Protein AF-A0A0D6DUA5-F1 (afdb_monomer_lite)

Structure (mmCIF, N/CA/C/O backbone):
data_AF-A0A0D6DUA5-F1
#
_entry.id   AF-A0A0D6DUA5-F1
#
loop_
_atom_site.group_PDB
_atom_site.id
_atom_site.type_symbol
_atom_site.label_atom_id
_atom_site.label_alt_id
_atom_site.label_comp_id
_atom_site.label_asym_id
_atom_site.label_entity_id
_atom_site.label_seq_id
_atom_site.pdbx_PDB_ins_code
_atom_site.Cartn_x
_atom_site.Cartn_y
_atom_site.Cartn_z
_atom_site.occupancy
_atom_site.B_iso_or_equiv
_atom_site.auth_seq_id
_atom_site.auth_comp_id
_atom_site.auth_asym_id
_atom_site.auth_atom_id
_atom_site.pdbx_PDB_model_num
ATOM 1 N N . MET A 1 1 ? 19.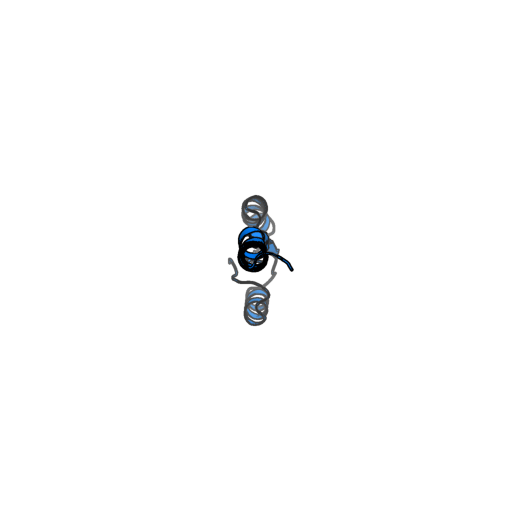528 7.984 -48.466 1.00 55.56 1 MET A N 1
ATOM 2 C CA . MET A 1 1 ? 19.264 6.605 -47.995 1.00 55.56 1 MET A CA 1
ATOM 3 C C . MET A 1 1 ? 19.819 6.517 -46.581 1.00 55.56 1 MET A C 1
ATOM 5 O O . MET A 1 1 ? 21.002 6.779 -46.414 1.00 55.56 1 MET A O 1
ATOM 9 N N . LYS A 1 2 ? 18.979 6.320 -45.555 1.00 60.50 2 LYS A N 1
ATOM 10 C CA . LYS A 1 2 ? 19.462 6.226 -44.163 1.00 60.50 2 LYS A CA 1
ATOM 11 C C . LYS A 1 2 ? 20.391 5.018 -44.060 1.00 60.50 2 LYS A C 1
ATOM 13 O O . LYS A 1 2 ? 20.044 3.958 -44.577 1.00 60.50 2 LYS A O 1
ATOM 18 N N . SER A 1 3 ? 21.564 5.200 -43.453 1.00 73.44 3 SER A N 1
ATOM 19 C CA . SER A 1 3 ? 22.527 4.110 -43.283 1.00 73.44 3 SER A CA 1
ATOM 20 C C . SER A 1 3 ? 21.832 2.944 -42.568 1.00 73.44 3 SER A C 1
ATOM 22 O O . SER A 1 3 ? 21.138 3.191 -41.576 1.00 73.44 3 SER A O 1
ATOM 24 N N . PRO A 1 4 ? 21.989 1.691 -43.034 1.00 80.19 4 PRO A N 1
ATOM 25 C CA . PRO A 1 4 ? 21.358 0.524 -42.410 1.00 80.19 4 PRO A CA 1
ATOM 26 C C . PRO A 1 4 ? 21.684 0.434 -40.911 1.00 80.19 4 PRO A C 1
ATOM 28 O O . PRO A 1 4 ? 20.852 0.017 -40.112 1.00 80.19 4 PRO A O 1
ATOM 31 N N . TRP A 1 5 ? 22.845 0.948 -40.507 1.00 81.62 5 TRP A N 1
ATOM 32 C CA . TRP A 1 5 ? 23.258 1.060 -39.113 1.00 81.62 5 TRP A CA 1
ATOM 33 C C . TRP A 1 5 ? 22.376 1.998 -38.275 1.00 81.62 5 TRP A C 1
ATOM 35 O O . TRP A 1 5 ? 22.004 1.679 -37.148 1.00 81.62 5 TRP A O 1
ATOM 45 N N . GLN A 1 6 ? 21.987 3.147 -38.834 1.00 83.44 6 GLN A N 1
ATOM 46 C CA . GLN A 1 6 ? 21.096 4.095 -38.158 1.00 83.44 6 GLN A CA 1
ATOM 47 C C . GLN A 1 6 ? 19.677 3.538 -38.016 1.00 83.44 6 GLN A C 1
ATOM 49 O O . GLN A 1 6 ? 18.996 3.837 -37.038 1.00 83.44 6 GLN A O 1
ATOM 54 N N . PHE A 1 7 ? 19.239 2.716 -38.972 1.00 86.00 7 PHE A N 1
ATOM 55 C CA . PHE A 1 7 ? 17.957 2.026 -38.884 1.00 86.00 7 PHE A CA 1
ATOM 56 C C . PHE A 1 7 ? 17.951 1.007 -37.740 1.00 86.00 7 PHE A C 1
ATOM 58 O O . PHE A 1 7 ? 17.052 1.038 -36.905 1.00 86.00 7 PHE A O 1
ATOM 65 N N . VAL A 1 8 ? 18.989 0.172 -37.639 1.00 88.50 8 VAL A N 1
ATOM 66 C CA . VAL A 1 8 ? 19.122 -0.801 -36.542 1.00 88.50 8 VAL A CA 1
ATOM 67 C C . VAL A 1 8 ? 19.160 -0.097 -35.184 1.00 88.50 8 VAL A C 1
ATOM 69 O O . VAL A 1 8 ? 18.408 -0.467 -34.285 1.00 88.50 8 VAL A O 1
ATOM 72 N N . LEU A 1 9 ? 19.952 0.970 -35.047 1.00 91.75 9 LEU A N 1
ATOM 73 C CA . LEU A 1 9 ? 19.998 1.779 -33.823 1.00 91.75 9 LEU A CA 1
ATOM 74 C C . LEU A 1 9 ? 18.629 2.359 -33.452 1.00 91.75 9 LEU A C 1
ATOM 76 O O . LEU A 1 9 ? 18.215 2.268 -32.299 1.00 91.75 9 LEU A O 1
ATOM 80 N N . SER A 1 10 ? 17.902 2.912 -34.425 1.00 89.00 10 SER A N 1
ATOM 81 C CA . SER A 1 10 ? 16.551 3.441 -34.212 1.00 89.00 10 SER A CA 1
ATOM 82 C C . SER A 1 10 ? 15.591 2.372 -33.693 1.00 89.00 10 SER A C 1
ATOM 84 O O . SER A 1 10 ? 14.788 2.654 -32.805 1.00 89.00 10 SER A O 1
ATOM 86 N N . VAL A 1 11 ? 15.652 1.162 -34.250 1.00 92.88 11 VAL A N 1
ATOM 87 C CA . VAL A 1 11 ? 14.781 0.053 -33.847 1.00 92.88 11 VAL A CA 1
ATOM 88 C C . VAL A 1 11 ? 15.115 -0.403 -32.429 1.00 92.88 11 VAL A C 1
ATOM 90 O O . VAL A 1 11 ? 14.210 -0.548 -31.612 1.00 92.88 11 VAL A O 1
ATOM 93 N N . VAL A 1 12 ? 16.400 -0.569 -32.107 1.00 94.75 12 VAL A N 1
ATOM 94 C CA . VAL A 1 12 ? 16.843 -0.991 -30.769 1.00 94.75 12 VAL A CA 1
ATOM 95 C C . VAL A 1 12 ? 16.434 0.027 -29.706 1.00 94.75 12 VAL A C 1
ATOM 97 O O . VAL A 1 12 ? 15.886 -0.354 -28.672 1.00 94.75 12 VAL A O 1
ATOM 100 N N . VAL A 1 13 ? 16.643 1.321 -29.962 1.00 95.19 13 VAL A N 1
ATOM 101 C CA . VAL A 1 13 ? 16.261 2.386 -29.021 1.00 95.19 13 VAL A CA 1
ATOM 102 C C . VAL A 1 13 ? 14.743 2.440 -28.847 1.00 95.19 13 VAL A C 1
ATOM 104 O O . VAL A 1 13 ? 14.267 2.516 -27.716 1.00 95.19 13 VAL A O 1
ATOM 107 N N . GLY A 1 14 ? 13.979 2.336 -29.940 1.00 94.69 14 GLY A N 1
ATOM 108 C CA . GLY A 1 14 ? 12.517 2.308 -29.885 1.00 94.69 14 GLY A CA 1
ATOM 109 C C . GLY A 1 14 ? 11.987 1.126 -29.072 1.00 94.69 14 GLY A C 1
ATOM 110 O O . GLY A 1 14 ? 11.157 1.309 -28.184 1.00 94.69 14 GLY A O 1
ATOM 111 N N . LEU A 1 15 ? 12.520 -0.075 -29.312 1.00 93.50 15 LEU A N 1
ATOM 112 C CA . LEU A 1 15 ? 12.147 -1.279 -28.570 1.00 93.50 15 LEU A CA 1
ATOM 113 C C . LEU A 1 15 ? 12.500 -1.157 -27.079 1.00 93.50 15 LEU A C 1
ATOM 115 O O . LEU A 1 15 ? 11.686 -1.485 -26.220 1.00 93.50 15 LEU A O 1
ATOM 119 N N . THR A 1 16 ? 13.688 -0.632 -26.769 1.00 94.56 16 THR A N 1
ATOM 120 C CA . THR A 1 16 ? 14.146 -0.426 -25.386 1.00 94.56 16 THR A CA 1
ATOM 121 C C . THR A 1 16 ? 13.244 0.555 -24.643 1.00 94.56 16 THR A C 1
ATOM 123 O O . THR A 1 16 ? 12.854 0.292 -23.508 1.00 94.56 16 THR A O 1
ATOM 126 N N . ALA A 1 17 ? 12.859 1.660 -25.287 1.00 94.62 17 ALA A N 1
ATOM 127 C CA . ALA A 1 17 ? 11.946 2.634 -24.702 1.00 94.62 17 ALA A CA 1
ATOM 128 C C . ALA A 1 17 ? 10.572 2.018 -24.396 1.00 94.62 17 ALA A C 1
ATOM 130 O O . ALA A 1 17 ? 10.043 2.221 -23.306 1.00 94.62 17 ALA A O 1
ATOM 131 N N . ILE A 1 18 ? 10.020 1.216 -25.313 1.00 93.56 18 ILE A N 1
ATOM 132 C CA . ILE A 1 18 ? 8.739 0.526 -25.098 1.00 93.56 18 ILE A CA 1
ATOM 133 C C . ILE A 1 18 ? 8.833 -0.424 -23.899 1.00 93.56 18 ILE A C 1
ATOM 135 O O . ILE A 1 18 ? 7.972 -0.388 -23.021 1.00 93.56 18 ILE A O 1
ATOM 139 N N . LEU A 1 19 ? 9.894 -1.232 -23.823 1.00 91.62 19 LEU A N 1
ATOM 140 C CA . LEU A 1 19 ? 10.107 -2.154 -22.705 1.00 91.62 19 LEU A CA 1
ATOM 141 C C . LEU A 1 19 ? 10.256 -1.414 -21.370 1.00 91.62 19 LEU A C 1
ATOM 143 O O . LEU A 1 19 ? 9.654 -1.819 -20.375 1.00 91.62 19 LEU A O 1
ATOM 147 N N . ALA A 1 20 ? 10.996 -0.303 -21.349 1.00 89.62 20 ALA A N 1
ATOM 148 C CA . ALA A 1 20 ? 11.146 0.530 -20.160 1.00 89.62 20 ALA A CA 1
ATOM 149 C C . ALA A 1 20 ? 9.804 1.122 -19.703 1.00 89.62 20 ALA A C 1
ATOM 151 O O . ALA A 1 20 ? 9.497 1.096 -18.512 1.00 89.62 20 ALA A O 1
ATOM 152 N N . ILE A 1 21 ? 8.973 1.594 -20.640 1.00 89.25 21 ILE A N 1
ATOM 153 C CA . ILE A 1 21 ? 7.630 2.110 -20.341 1.00 89.25 21 ILE A CA 1
ATOM 154 C C . ILE A 1 21 ? 6.734 0.997 -19.793 1.00 89.25 21 ILE A C 1
ATOM 156 O O . ILE A 1 21 ? 6.048 1.217 -18.799 1.00 89.25 21 ILE A O 1
ATOM 160 N N . MET A 1 22 ? 6.757 -0.202 -20.382 1.00 87.94 22 MET A N 1
ATOM 161 C CA . MET A 1 22 ? 5.981 -1.339 -19.874 1.00 87.94 22 MET A CA 1
ATOM 162 C C . MET A 1 22 ? 6.414 -1.734 -18.459 1.00 87.94 22 MET A C 1
ATOM 164 O O . MET A 1 22 ? 5.561 -1.937 -17.595 1.00 87.94 22 MET A O 1
ATOM 168 N N . MET A 1 23 ? 7.723 -1.792 -18.190 1.00 83.81 23 MET A N 1
ATOM 169 C CA . MET A 1 23 ? 8.223 -2.062 -16.841 1.00 83.81 23 MET A CA 1
ATOM 170 C C . MET A 1 23 ? 7.834 -0.963 -15.854 1.00 83.81 23 MET A C 1
ATOM 172 O O . MET A 1 23 ? 7.431 -1.285 -14.741 1.00 83.81 23 MET A O 1
ATOM 176 N N . ALA A 1 24 ? 7.911 0.310 -16.245 1.00 82.62 24 ALA A N 1
ATOM 177 C CA . ALA A 1 24 ? 7.482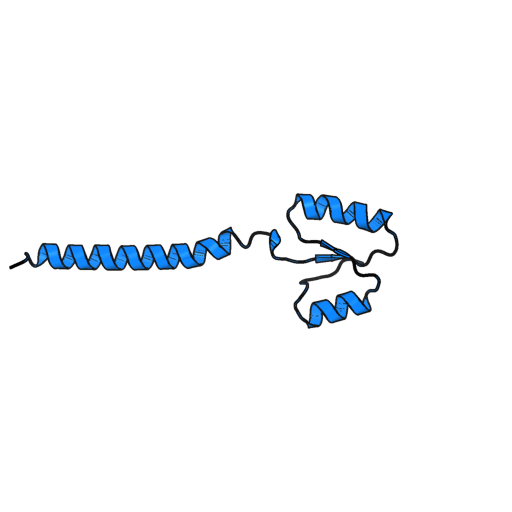 1.424 -15.405 1.00 82.62 24 ALA A CA 1
ATOM 178 C C . ALA A 1 24 ? 5.973 1.370 -15.126 1.00 82.62 24 ALA A C 1
ATOM 180 O O . ALA A 1 24 ? 5.555 1.533 -13.987 1.00 82.62 24 ALA A O 1
ATOM 181 N N . ALA A 1 25 ? 5.150 1.070 -16.130 1.00 80.75 25 ALA A N 1
ATOM 182 C CA . ALA A 1 25 ? 3.701 0.962 -15.980 1.00 80.75 25 ALA A CA 1
ATOM 183 C C . ALA A 1 25 ? 3.271 -0.186 -15.053 1.00 80.75 25 ALA A C 1
ATOM 185 O O . ALA A 1 25 ? 2.211 -0.101 -14.443 1.00 80.75 25 ALA A O 1
ATOM 186 N N . LEU A 1 26 ? 4.077 -1.246 -14.930 1.00 69.19 26 LEU A N 1
ATOM 187 C CA . LEU A 1 26 ? 3.812 -2.382 -14.039 1.00 69.19 26 LEU A CA 1
ATOM 188 C C . LEU A 1 26 ? 4.471 -2.225 -12.661 1.00 69.19 26 LEU A C 1
ATOM 190 O O . LEU A 1 26 ? 3.911 -2.666 -11.657 1.00 69.19 26 LEU A O 1
ATOM 194 N N . SER A 1 27 ? 5.630 -1.570 -12.582 1.00 70.19 27 SER A N 1
ATOM 195 C CA . SER A 1 27 ? 6.303 -1.298 -11.310 1.00 70.19 27 SER A CA 1
ATOM 196 C C . SER A 1 27 ? 5.649 -0.150 -10.546 1.00 70.19 27 SER A C 1
ATOM 198 O O . SER A 1 27 ? 5.580 -0.206 -9.321 1.00 70.19 27 SER A O 1
ATOM 200 N N . LEU A 1 28 ? 5.102 0.859 -11.231 1.00 65.12 28 LEU A N 1
ATOM 201 C CA . LEU A 1 28 ? 4.480 2.009 -10.579 1.00 65.12 28 LEU A CA 1
ATOM 202 C C . LEU A 1 28 ? 3.266 1.606 -9.725 1.00 65.12 28 LEU A C 1
ATOM 204 O O . LEU A 1 28 ? 3.237 2.013 -8.564 1.00 65.12 28 LEU A O 1
ATOM 208 N N . PRO A 1 29 ? 2.322 0.761 -10.197 1.00 61.03 29 PRO A N 1
ATOM 209 C CA . PRO A 1 29 ? 1.266 0.215 -9.358 1.00 61.03 29 PRO A CA 1
ATOM 210 C C . PRO A 1 29 ? 1.811 -0.700 -8.270 1.00 61.03 29 PRO A C 1
ATOM 212 O O . PRO A 1 29 ? 1.286 -0.651 -7.174 1.00 61.03 29 PRO A O 1
ATOM 215 N N . ALA A 1 30 ? 2.848 -1.506 -8.508 1.00 59.59 30 ALA A N 1
ATOM 216 C CA . ALA A 1 30 ? 3.397 -2.384 -7.470 1.00 59.59 30 ALA A CA 1
ATOM 217 C C . ALA A 1 30 ? 4.040 -1.598 -6.310 1.00 59.59 30 ALA A C 1
ATOM 219 O O . ALA A 1 30 ? 3.928 -1.999 -5.156 1.00 59.59 30 ALA A O 1
ATOM 220 N N . VAL A 1 31 ? 4.665 -0.454 -6.606 1.00 60.03 31 VAL A N 1
ATOM 221 C CA . VAL A 1 31 ? 5.304 0.421 -5.610 1.00 60.03 31 VAL A CA 1
ATOM 222 C C . VAL A 1 31 ? 4.298 1.391 -4.971 1.00 60.03 31 VAL A C 1
ATOM 224 O O . VAL A 1 31 ? 4.387 1.652 -3.774 1.00 60.03 31 VAL A O 1
ATOM 227 N N . HIS A 1 32 ? 3.312 1.898 -5.725 1.00 57.53 32 HIS A N 1
ATOM 228 C CA . HIS A 1 32 ? 2.247 2.763 -5.187 1.00 57.53 32 HIS A CA 1
ATOM 229 C C . HIS A 1 32 ? 1.074 1.995 -4.566 1.00 57.53 32 HIS A C 1
ATOM 231 O O . HIS A 1 32 ? 0.338 2.569 -3.766 1.00 57.53 32 HIS A O 1
ATOM 237 N N . SER A 1 33 ? 0.923 0.695 -4.840 1.00 48.84 33 SER A N 1
ATOM 238 C CA . SER A 1 33 ? 0.041 -0.215 -4.086 1.00 48.84 33 SER A CA 1
ATOM 239 C C . SER A 1 33 ? 0.668 -0.599 -2.751 1.00 48.84 33 SER A C 1
ATOM 241 O O . SER A 1 33 ? 0.604 -1.751 -2.326 1.00 48.84 33 SER A O 1
ATOM 243 N N . GLY A 1 34 ? 1.278 0.376 -2.076 1.00 54.72 34 GLY A N 1
ATOM 244 C CA . GLY A 1 34 ? 1.637 0.237 -0.681 1.00 54.72 34 GLY A CA 1
ATOM 245 C C . GLY A 1 34 ? 0.413 -0.129 0.162 1.00 54.72 34 GLY A C 1
ATOM 246 O O . GLY A 1 34 ? -0.736 -0.086 -0.285 1.00 54.72 34 GLY A O 1
ATOM 247 N N . ILE A 1 35 ? 0.699 -0.451 1.420 1.00 54.34 35 ILE A N 1
ATOM 248 C CA . ILE A 1 35 ? -0.210 -0.847 2.509 1.00 54.34 35 ILE A CA 1
ATOM 249 C C . ILE A 1 35 ? -1.572 -0.101 2.539 1.00 54.34 35 ILE A C 1
ATOM 251 O O . ILE A 1 35 ? -2.581 -0.654 2.974 1.00 54.34 35 ILE A O 1
ATOM 255 N N . ASN A 1 36 ? -1.620 1.110 1.984 1.00 53.62 36 ASN A N 1
ATOM 256 C CA . ASN A 1 36 ? -2.788 1.972 1.806 1.00 53.62 36 ASN A CA 1
ATOM 257 C C . ASN A 1 36 ? -3.982 1.352 1.058 1.00 53.62 36 ASN A C 1
ATOM 259 O O . ASN A 1 36 ? -5.104 1.840 1.194 1.00 53.62 36 ASN A O 1
ATOM 263 N N . GLN A 1 37 ? -3.776 0.284 0.282 1.00 55.53 37 GLN A N 1
ATOM 264 C CA . GLN A 1 37 ? -4.851 -0.371 -0.476 1.00 55.53 37 GLN A CA 1
ATOM 265 C C . GLN A 1 37 ? -5.408 -1.643 0.172 1.00 55.53 37 GLN A C 1
ATOM 267 O O . GLN A 1 37 ? -6.255 -2.298 -0.433 1.00 55.53 37 GLN A O 1
ATOM 272 N N . ILE A 1 38 ? -4.967 -2.004 1.382 1.00 57.56 38 ILE A N 1
ATOM 273 C CA . ILE A 1 38 ? -5.494 -3.169 2.102 1.00 57.56 38 ILE A CA 1
ATOM 274 C C . ILE A 1 38 ? -6.451 -2.668 3.190 1.00 57.56 38 ILE A C 1
ATOM 276 O O . ILE A 1 38 ? -6.010 -2.352 4.296 1.00 57.56 38 ILE A O 1
ATOM 280 N N . PRO A 1 39 ? -7.757 -2.538 2.896 1.00 63.16 39 PRO A N 1
ATOM 281 C CA . PRO A 1 39 ? -8.730 -2.142 3.897 1.00 63.16 39 PRO A CA 1
ATOM 282 C C . PRO A 1 39 ? -8.872 -3.248 4.953 1.00 63.16 39 PRO A C 1
ATOM 284 O O . PRO A 1 39 ? -9.141 -4.411 4.629 1.00 63.16 39 PRO A O 1
ATOM 287 N N . ILE A 1 40 ? -8.662 -2.875 6.218 1.00 66.25 40 ILE A N 1
ATOM 288 C CA . ILE A 1 40 ? -8.778 -3.758 7.387 1.00 66.25 40 ILE A CA 1
ATOM 289 C C . ILE A 1 40 ? -10.065 -3.407 8.131 1.00 66.25 40 ILE A C 1
ATOM 291 O O . ILE A 1 40 ? -10.292 -2.247 8.489 1.00 66.25 40 ILE A O 1
ATOM 295 N N . GLY A 1 41 ? -10.905 -4.413 8.376 1.00 66.31 41 GLY A N 1
ATOM 296 C CA . GLY A 1 41 ? -12.076 -4.275 9.235 1.00 66.31 41 GLY A CA 1
ATOM 297 C C . GLY A 1 41 ? -11.720 -4.488 10.706 1.00 66.31 41 GLY A C 1
ATOM 298 O O . GLY A 1 41 ? -11.022 -5.440 11.041 1.00 66.31 41 GLY A O 1
ATOM 299 N N . ILE A 1 42 ? -12.209 -3.639 11.606 1.00 71.31 42 ILE A N 1
ATOM 300 C CA . ILE A 1 42 ? -12.103 -3.867 13.055 1.00 71.31 42 ILE A CA 1
ATOM 301 C C . ILE A 1 42 ? -13.508 -4.011 13.622 1.00 71.31 42 ILE A C 1
ATOM 303 O O . ILE A 1 42 ? -14.334 -3.108 13.469 1.00 71.31 42 ILE A O 1
ATOM 307 N N . VAL A 1 43 ? -13.758 -5.129 14.297 1.00 69.38 43 VAL A N 1
ATOM 308 C CA . VAL A 1 43 ? -14.977 -5.374 15.066 1.00 69.38 43 VAL A CA 1
ATOM 309 C C . VAL A 1 43 ? -14.644 -5.080 16.521 1.00 69.38 43 VAL A C 1
ATOM 311 O O . VAL A 1 43 ? -14.069 -5.910 17.207 1.00 69.38 43 VAL A O 1
ATOM 314 N N . ALA A 1 44 ? -14.958 -3.875 16.990 1.00 65.88 44 ALA A N 1
ATOM 315 C CA . ALA A 1 44 ? -14.667 -3.468 18.361 1.00 65.88 44 ALA A CA 1
ATOM 316 C C . ALA A 1 44 ? -15.964 -3.221 19.133 1.00 65.88 44 ALA A C 1
ATOM 318 O O . ALA A 1 44 ? -16.768 -2.367 18.762 1.00 65.88 44 ALA A O 1
ATOM 319 N N . THR A 1 45 ? -16.127 -3.920 20.256 1.00 65.69 45 THR A N 1
ATOM 320 C CA . THR A 1 45 ? -17.259 -3.759 21.186 1.00 65.69 45 THR A CA 1
ATOM 321 C C . THR A 1 45 ? -17.253 -2.422 21.928 1.00 65.69 45 THR A C 1
ATOM 323 O O . THR A 1 45 ? -18.288 -2.010 22.444 1.00 65.69 45 THR A O 1
ATOM 326 N N . THR A 1 46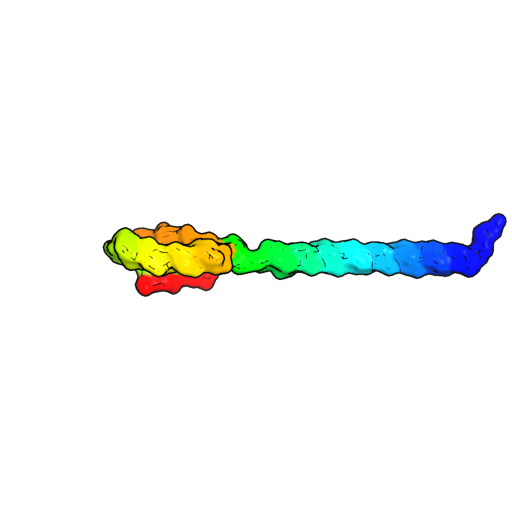 ? -16.114 -1.720 21.983 1.00 68.69 46 THR A N 1
ATOM 327 C CA . THR A 1 46 ? -15.997 -0.398 22.618 1.00 68.69 46 THR A CA 1
ATOM 328 C C . THR A 1 46 ? -15.149 0.564 21.783 1.00 68.69 46 THR A C 1
ATOM 330 O O . THR A 1 46 ? -14.165 0.168 21.153 1.00 68.69 46 THR A O 1
ATOM 333 N N . ASP A 1 47 ? -15.495 1.856 21.819 1.00 73.12 47 ASP A N 1
ATOM 334 C CA . ASP A 1 47 ? -14.754 2.926 21.131 1.00 73.12 47 ASP A CA 1
ATOM 335 C C . ASP A 1 47 ? -13.293 3.031 21.579 1.00 73.12 47 ASP A C 1
ATOM 337 O O . ASP A 1 47 ? -12.402 3.292 20.772 1.00 73.12 47 ASP A O 1
ATOM 341 N N . ALA A 1 48 ? -13.023 2.773 22.860 1.00 74.38 48 ALA A N 1
ATOM 342 C CA . ALA A 1 48 ? -11.672 2.817 23.406 1.00 74.38 48 ALA A CA 1
ATOM 343 C C . ALA A 1 48 ? -10.760 1.743 22.786 1.00 74.38 48 ALA A C 1
ATOM 345 O O . ALA A 1 48 ? -9.601 2.024 22.476 1.00 74.38 48 ALA A O 1
ATOM 346 N N . THR A 1 49 ? -11.277 0.529 22.570 1.00 74.75 49 THR A N 1
ATOM 347 C CA . THR A 1 49 ? -10.532 -0.548 21.901 1.00 74.75 49 THR A CA 1
ATOM 348 C C . THR A 1 49 ? -10.353 -0.248 20.417 1.00 74.75 49 THR A C 1
ATOM 350 O O . THR A 1 49 ? -9.258 -0.437 19.892 1.00 74.75 49 THR A O 1
ATOM 353 N N . TYR A 1 50 ? -11.377 0.308 19.759 1.00 77.94 50 TYR A N 1
ATOM 354 C CA . TYR A 1 50 ? -11.273 0.729 18.361 1.00 77.94 50 TYR A CA 1
ATOM 355 C C . TYR A 1 50 ? -10.136 1.738 18.154 1.00 77.94 50 TYR A C 1
ATOM 357 O O . TYR A 1 50 ? -9.277 1.530 17.302 1.00 77.94 50 TYR A O 1
ATOM 365 N N . GLN A 1 51 ? -10.078 2.796 18.968 1.00 76.94 51 GLN A N 1
ATOM 366 C CA . GLN A 1 51 ? -9.066 3.847 18.818 1.00 76.94 51 GLN A CA 1
ATOM 367 C C . GLN A 1 51 ? -7.640 3.342 19.077 1.00 76.94 51 GLN A C 1
ATOM 369 O O . GLN A 1 51 ? -6.721 3.710 18.349 1.00 76.94 51 GLN A O 1
ATOM 374 N N . LYS A 1 52 ? -7.447 2.445 20.056 1.00 79.50 52 LYS A N 1
ATOM 375 C CA . LYS A 1 52 ? -6.129 1.853 20.352 1.00 79.50 52 LYS A CA 1
ATOM 376 C C . LYS A 1 52 ? -5.550 1.043 19.195 1.00 79.50 52 LYS A C 1
ATOM 378 O O . LYS A 1 52 ? -4.334 0.983 19.058 1.00 79.50 52 LYS A O 1
ATOM 383 N N . VAL A 1 53 ? -6.406 0.408 18.395 1.00 77.94 53 VAL A N 1
ATOM 384 C CA . VAL A 1 53 ? -5.984 -0.424 17.260 1.00 77.94 53 VAL A CA 1
ATOM 385 C C . VAL A 1 53 ? -5.940 0.397 15.968 1.00 77.94 53 VAL A C 1
ATOM 387 O O . VAL A 1 53 ? -5.030 0.223 15.163 1.00 77.94 53 VAL A O 1
ATOM 390 N N . ARG A 1 54 ? -6.869 1.344 15.794 1.00 80.56 54 ARG A N 1
ATOM 391 C CA . ARG A 1 54 ? -6.946 2.229 14.627 1.00 80.56 54 ARG A CA 1
ATOM 392 C C . ARG A 1 54 ? -5.710 3.116 14.478 1.00 80.56 54 ARG A C 1
ATOM 394 O O . ARG A 1 54 ? -5.128 3.133 13.402 1.00 80.56 54 ARG A O 1
ATOM 401 N N . VAL A 1 55 ? -5.304 3.826 15.534 1.00 80.69 55 VAL A N 1
ATOM 402 C CA . VAL A 1 55 ? -4.193 4.798 15.489 1.00 80.69 55 VAL A CA 1
ATOM 403 C C . VAL A 1 55 ? -2.885 4.184 14.954 1.00 80.69 55 VAL A C 1
ATOM 405 O O . VAL A 1 55 ? -2.386 4.672 13.942 1.00 80.69 55 VAL A O 1
ATOM 408 N N . PRO A 1 56 ? -2.355 3.078 15.515 1.00 82.44 56 PRO A N 1
ATOM 409 C CA . PRO A 1 56 ? -1.114 2.482 15.015 1.00 82.44 56 PRO A CA 1
ATOM 410 C C . PRO A 1 5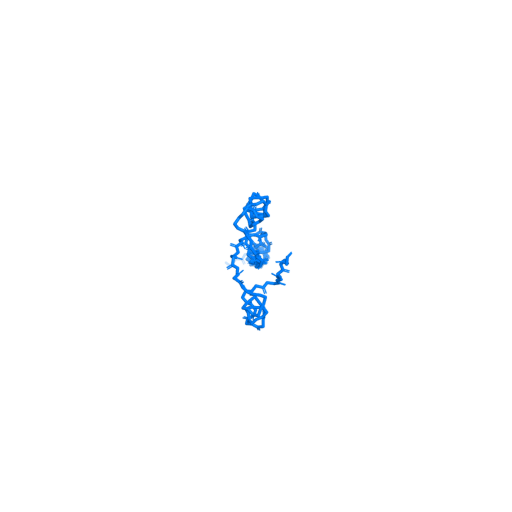6 ? -1.250 1.844 13.621 1.00 82.44 56 PRO A C 1
ATOM 412 O O . PRO A 1 56 ? -0.242 1.627 12.947 1.00 82.44 56 PRO A O 1
ATOM 415 N N . LEU A 1 57 ? -2.467 1.508 13.178 1.00 75.69 57 LEU A N 1
ATOM 416 C CA . LEU A 1 57 ? -2.722 1.004 11.825 1.00 75.69 57 LEU A CA 1
ATOM 417 C C . LEU A 1 57 ? -2.765 2.142 10.798 1.00 75.69 57 LEU A C 1
ATOM 419 O O . LEU A 1 57 ? -2.156 2.013 9.738 1.00 75.69 57 LEU A O 1
ATOM 423 N N . GLU A 1 58 ? -3.414 3.262 11.121 1.00 78.69 58 GLU A N 1
ATOM 424 C CA . GLU A 1 58 ? -3.427 4.467 10.282 1.00 78.69 58 GLU A CA 1
ATOM 425 C C . GLU A 1 58 ? -2.017 5.059 10.135 1.00 78.69 58 GLU A C 1
ATOM 427 O O . GLU A 1 58 ? -1.619 5.410 9.026 1.00 78.69 58 GLU A O 1
ATOM 432 N N . GLU A 1 59 ? -1.215 5.080 11.205 1.00 79.62 59 GLU A N 1
ATOM 433 C CA . GLU A 1 59 ? 0.193 5.515 11.161 1.00 79.62 59 GLU A CA 1
ATOM 434 C C . GLU A 1 59 ? 1.066 4.634 10.256 1.00 79.62 59 GLU A C 1
ATOM 436 O O . GLU A 1 59 ? 1.994 5.118 9.610 1.00 79.62 59 GLU A O 1
ATOM 441 N N . LYS A 1 60 ? 0.752 3.336 10.165 1.00 74.44 60 LYS A N 1
ATOM 442 C CA . LYS A 1 60 ? 1.399 2.400 9.231 1.00 74.44 60 LYS A CA 1
ATOM 443 C C . LYS A 1 60 ? 0.848 2.497 7.804 1.00 74.44 60 LYS A C 1
ATOM 445 O O . LYS A 1 60 ? 1.319 1.780 6.922 1.00 74.44 60 LYS A O 1
ATOM 450 N N . GLY A 1 61 ? -0.128 3.375 7.580 1.00 69.44 61 GLY A N 1
ATOM 451 C CA . GLY A 1 61 ? -0.741 3.631 6.286 1.00 69.44 61 GLY A CA 1
ATOM 452 C C . GLY A 1 61 ? -1.844 2.649 5.912 1.00 69.44 61 GLY A C 1
ATOM 453 O O . GLY A 1 61 ? -2.128 2.530 4.730 1.00 69.44 61 GLY A O 1
ATOM 454 N N . PHE A 1 62 ? -2.448 1.917 6.854 1.00 70.31 62 PHE A N 1
ATOM 455 C CA . PHE A 1 62 ? -3.604 1.060 6.567 1.00 70.31 62 PHE A CA 1
ATOM 456 C C . PHE A 1 62 ? -4.906 1.861 6.595 1.00 70.31 62 PHE A C 1
ATOM 458 O O . PHE A 1 62 ? -5.118 2.714 7.457 1.00 70.31 62 PHE A O 1
ATOM 465 N N . LYS A 1 63 ? -5.835 1.519 5.698 1.00 68.31 63 LYS A N 1
ATOM 466 C CA . LYS A 1 63 ? -7.189 2.077 5.703 1.00 68.31 63 LYS A CA 1
ATOM 467 C C . LYS A 1 63 ? -8.085 1.245 6.623 1.00 68.31 63 LYS A C 1
ATOM 469 O O . LYS A 1 63 ? -8.415 0.103 6.310 1.00 68.31 63 LYS A O 1
ATOM 474 N N . VAL A 1 64 ? -8.473 1.808 7.762 1.00 72.69 64 VAL A N 1
ATOM 475 C CA . VAL A 1 64 ? -9.223 1.094 8.805 1.00 72.69 64 VAL A CA 1
ATOM 476 C C . VAL A 1 64 ? -10.714 1.417 8.711 1.00 72.69 64 VAL A C 1
ATOM 478 O O . VAL A 1 64 ? -11.095 2.581 8.626 1.00 72.69 64 VAL A O 1
ATOM 481 N N . THR A 1 65 ? -11.570 0.393 8.732 1.00 72.19 65 THR A N 1
ATOM 482 C CA . THR A 1 65 ? -13.036 0.552 8.759 1.00 72.19 65 THR A CA 1
ATOM 483 C C . THR A 1 65 ? -13.609 -0.116 10.003 1.00 72.19 65 THR A C 1
ATOM 485 O O . THR A 1 65 ? -13.283 -1.267 10.300 1.00 72.19 65 THR A O 1
ATOM 488 N N . ARG A 1 66 ? -14.464 0.596 10.741 1.00 69.38 66 ARG A N 1
ATOM 489 C CA . ARG A 1 66 ? -15.174 0.037 11.897 1.00 69.38 66 ARG A CA 1
ATOM 490 C C . ARG A 1 66 ? -16.386 -0.762 11.436 1.00 69.38 66 ARG A C 1
ATOM 492 O O . ARG A 1 66 ? -17.157 -0.276 10.614 1.00 69.38 66 ARG A O 1
ATOM 499 N N . PHE A 1 67 ? -16.570 -1.939 12.019 1.00 68.94 67 PHE A N 1
ATOM 500 C CA . PHE A 1 67 ? -17.789 -2.727 11.892 1.00 68.94 67 PHE A CA 1
ATOM 501 C C . PHE A 1 67 ? -18.383 -2.971 13.277 1.00 68.94 67 PHE A C 1
ATOM 503 O O . PHE A 1 67 ? -17.658 -3.280 14.223 1.00 68.94 67 PHE A O 1
ATOM 510 N N . ASP A 1 68 ? -19.703 -2.851 13.392 1.00 64.19 68 ASP A N 1
ATOM 511 C CA . ASP A 1 68 ? -20.402 -3.013 14.673 1.00 64.19 68 ASP A CA 1
ATOM 512 C C . ASP A 1 68 ? -20.612 -4.488 15.043 1.00 64.19 68 ASP A C 1
ATOM 514 O O . ASP A 1 68 ? -20.790 -4.830 16.209 1.00 64.19 68 ASP A O 1
ATOM 518 N N . THR A 1 69 ? -20.584 -5.391 14.056 1.00 62.22 69 THR A N 1
ATOM 519 C CA . THR A 1 69 ? -20.799 -6.830 14.263 1.00 62.22 69 THR A CA 1
ATOM 520 C C . THR A 1 69 ? -19.920 -7.685 13.356 1.00 62.22 69 THR A C 1
ATOM 522 O O . THR A 1 69 ? -19.703 -7.366 12.185 1.00 62.22 69 THR A O 1
ATOM 525 N N . ALA A 1 70 ? -19.477 -8.834 13.878 1.00 64.69 70 ALA A N 1
ATOM 526 C CA . ALA A 1 70 ? -18.660 -9.805 13.145 1.00 64.69 70 ALA A CA 1
ATOM 527 C C . ALA A 1 70 ? -19.324 -10.276 11.840 1.00 64.69 70 ALA A C 1
ATOM 529 O O . ALA A 1 70 ? -18.670 -10.350 10.808 1.00 64.69 70 ALA A O 1
ATOM 530 N N . LYS A 1 71 ? -20.651 -10.461 11.848 1.00 60.69 71 LYS A N 1
ATOM 531 C CA . LYS A 1 71 ? -21.445 -10.831 10.662 1.00 60.69 71 LYS A CA 1
ATOM 532 C C . LYS A 1 71 ? -21.358 -9.810 9.522 1.00 60.69 71 LYS A C 1
ATOM 534 O O . LYS A 1 71 ? -21.452 -10.169 8.352 1.00 60.69 71 LYS A O 1
ATOM 539 N N . GLN A 1 72 ? -21.217 -8.529 9.859 1.00 62.56 72 GLN A N 1
ATOM 540 C CA . GLN A 1 72 ? -21.121 -7.449 8.879 1.00 62.56 72 GLN A CA 1
ATOM 541 C C . GLN A 1 72 ? -19.707 -7.365 8.294 1.00 62.56 72 GLN A C 1
ATOM 543 O O . GLN A 1 72 ? -19.555 -7.134 7.095 1.00 62.56 72 GLN A O 1
ATOM 548 N N . ALA A 1 73 ? -18.684 -7.634 9.110 1.00 58.47 73 ALA A N 1
ATOM 549 C CA . ALA A 1 73 ? -17.316 -7.798 8.633 1.00 58.47 73 ALA A CA 1
ATOM 550 C C . ALA A 1 73 ? -17.189 -9.029 7.715 1.00 58.47 73 ALA A C 1
ATOM 552 O O . ALA A 1 73 ? -16.661 -8.919 6.617 1.00 58.47 73 ALA A O 1
ATOM 553 N N . GLU A 1 74 ? -17.759 -10.169 8.099 1.00 63.34 74 GLU A N 1
ATOM 554 C CA . GLU A 1 74 ? -17.718 -11.419 7.328 1.00 63.34 74 GLU A CA 1
ATOM 555 C C . GLU A 1 74 ? -18.350 -11.262 5.934 1.00 63.34 74 GLU A C 1
ATOM 557 O O . GLU A 1 74 ? -17.715 -11.552 4.922 1.00 63.34 74 GLU A O 1
ATOM 562 N N . LYS A 1 75 ? -19.533 -10.640 5.852 1.00 61.69 75 LYS A N 1
ATOM 563 C CA . LYS A 1 75 ? -20.189 -10.333 4.570 1.00 61.69 75 LYS A CA 1
ATOM 564 C C . LYS A 1 75 ? -19.364 -9.389 3.683 1.00 61.69 75 LYS A C 1
ATOM 566 O O . LYS A 1 75 ? -19.378 -9.486 2.460 1.00 61.69 75 LYS A O 1
ATOM 571 N N . THR A 1 76 ? -18.617 -8.472 4.295 1.00 59.38 76 THR A N 1
ATOM 572 C CA . THR A 1 76 ? -17.778 -7.509 3.565 1.00 59.38 76 THR A CA 1
ATOM 573 C C . THR A 1 76 ? -16.447 -8.140 3.110 1.00 59.38 76 THR A C 1
ATOM 575 O O . THR A 1 76 ? -15.872 -7.700 2.110 1.00 59.38 76 THR A O 1
ATOM 578 N N . ILE A 1 77 ? -15.984 -9.203 3.783 1.00 60.25 77 ILE A N 1
ATOM 579 C CA . ILE A 1 77 ? -14.887 -10.073 3.319 1.00 60.25 77 ILE A CA 1
ATOM 580 C C . ILE A 1 77 ? -15.340 -10.903 2.113 1.00 60.25 77 ILE A C 1
ATOM 582 O O . ILE A 1 77 ? -14.613 -10.976 1.122 1.00 60.25 77 ILE A O 1
ATOM 586 N N . GLU A 1 78 ? -16.549 -11.473 2.149 1.00 61.94 78 GLU A N 1
ATOM 587 C CA . GLU A 1 78 ? -17.114 -12.230 1.019 1.00 61.94 78 GLU A CA 1
ATOM 588 C C . GLU A 1 78 ? -17.249 -11.370 -0.249 1.00 61.94 78 GLU A C 1
ATOM 590 O O . GLU A 1 78 ? -16.952 -11.824 -1.353 1.00 61.94 78 GLU A O 1
ATOM 595 N N . GLU A 1 79 ? -17.595 -10.089 -0.094 1.00 67.06 79 GLU A N 1
ATOM 596 C CA . GLU A 1 79 ? -17.630 -9.105 -1.187 1.00 67.06 79 GLU A CA 1
ATOM 5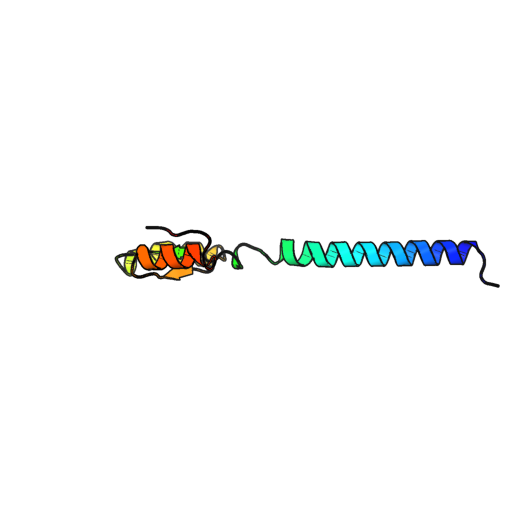97 C C . GLU A 1 79 ? -16.231 -8.630 -1.648 1.00 67.06 79 GLU A C 1
ATOM 599 O O . GLU A 1 79 ? -16.130 -7.734 -2.488 1.00 67.06 79 GLU A O 1
ATOM 604 N N . ARG A 1 80 ? -15.140 -9.197 -1.105 1.00 56.75 80 ARG A N 1
ATOM 605 C CA . ARG A 1 80 ? -13.736 -8.770 -1.292 1.00 56.75 80 ARG A CA 1
ATOM 606 C C . ARG A 1 80 ? -13.477 -7.279 -1.038 1.00 56.75 80 ARG A C 1
ATOM 608 O O . ARG A 1 80 ? -12.522 -6.711 -1.569 1.00 56.75 80 ARG A O 1
ATOM 615 N N . LYS A 1 81 ? -14.303 -6.624 -0.224 1.00 57.66 81 LYS A N 1
ATOM 616 C CA . LYS A 1 81 ? -14.129 -5.208 0.134 1.00 57.66 81 LYS A CA 1
ATOM 617 C C . LYS A 1 81 ? -13.144 -5.000 1.285 1.00 57.66 81 LYS A C 1
ATOM 619 O O . LYS A 1 81 ? -12.646 -3.891 1.439 1.00 57.66 81 LYS A O 1
ATOM 624 N N . ILE A 1 82 ? -12.855 -6.042 2.065 1.00 55.50 82 ILE A N 1
ATOM 625 C CA . ILE A 1 82 ? -11.830 -6.082 3.120 1.00 55.50 82 ILE A CA 1
ATOM 626 C C . ILE A 1 82 ? -11.090 -7.420 3.069 1.00 55.50 82 ILE A C 1
ATOM 628 O O . 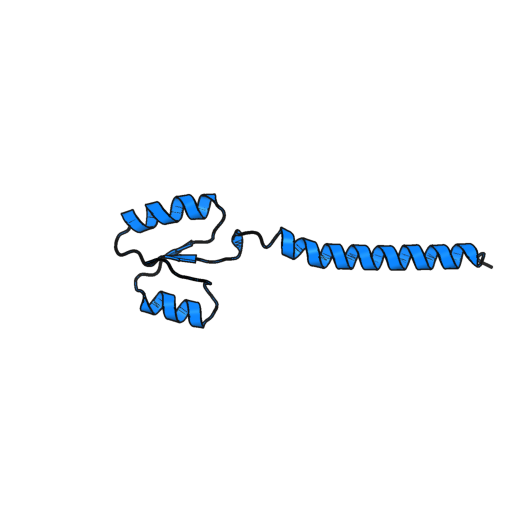ILE A 1 82 ? -11.690 -8.451 2.782 1.00 55.50 82 ILE A O 1
ATOM 632 N N . MET A 1 83 ? -9.781 -7.402 3.333 1.00 54.94 83 MET A N 1
ATOM 633 C CA . MET A 1 83 ? -8.931 -8.606 3.264 1.00 54.94 83 MET A CA 1
ATOM 634 C C . MET A 1 83 ? -8.891 -9.400 4.580 1.00 54.94 83 MET A C 1
ATOM 636 O O . MET A 1 83 ? -8.416 -10.531 4.601 1.00 54.94 83 MET A O 1
ATOM 640 N N . GLY A 1 84 ? -9.390 -8.828 5.678 1.00 55.91 84 GLY A N 1
ATOM 641 C CA . GLY A 1 84 ? -9.456 -9.488 6.979 1.00 55.91 84 GLY A CA 1
ATOM 642 C C . GLY A 1 84 ? -10.111 -8.609 8.040 1.00 55.91 84 GLY A C 1
ATOM 643 O O . GLY A 1 84 ? -10.226 -7.390 7.860 1.00 55.91 84 GLY A O 1
ATOM 644 N N . HIS A 1 85 ? -10.539 -9.234 9.140 1.00 51.06 85 HIS A N 1
ATOM 645 C CA . HIS A 1 85 ? -11.061 -8.528 10.305 1.00 51.06 85 HIS A CA 1
ATOM 646 C C . HIS A 1 85 ? -10.323 -8.906 11.596 1.00 51.06 85 HIS A C 1
ATOM 648 O O . HIS A 1 85 ? -9.901 -10.048 11.769 1.00 51.06 85 HIS A O 1
ATOM 654 N N . LEU A 1 86 ? -10.203 -7.950 12.516 1.00 60.97 86 LEU A N 1
ATOM 655 C CA . LEU A 1 86 ? -9.765 -8.170 13.898 1.00 60.97 86 LEU A CA 1
ATOM 656 C C . LEU A 1 86 ? -10.983 -8.101 14.828 1.00 60.97 86 LEU A C 1
ATOM 658 O O . LEU A 1 86 ? -11.787 -7.175 14.699 1.00 60.97 86 LEU A O 1
ATOM 662 N N . LEU A 1 87 ? -11.118 -9.109 15.696 1.00 58.19 87 LEU A N 1
ATOM 663 C CA . LEU A 1 87 ? -12.098 -9.182 16.790 1.00 58.19 87 LEU A CA 1
ATOM 664 C C . LEU A 1 87 ? -11.538 -8.550 18.069 1.00 58.19 87 LEU A C 1
ATOM 666 O O . LEU A 1 87 ? -10.300 -8.618 18.252 1.00 58.19 87 LEU A O 1
#

pLDDT: mean 71.59, std 12.71, range [48.84, 95.19]

Radius of gyration: 23.73 Å; chains: 1; bounding box: 45×19×71 Å

Secondary structure (DSSP, 8-state):
---HHHHHHHHHHHHHHHHHHHHHHHHHHHHHSSGGG--EEEE-SSHHHHHHHHHHHHHTT--EEEESSHHHHHHHHHTTS-SEEE-

Organism: NCBI:txid297352

Foldseek 3Di:
DPDVVVVVVVVVVVVVVVVVVVCCVVVVCVVVVPQLQAEEEEADCDPVVVCVVVVVCVVSNHHYDYDPDPVVVVVCVVVVVHVYYDD

Sequence (87 aa):
MKSPWQFVLSVVVGLTAILAIMMAALSLPAVHSGINQIPIGIVATTDATYQKVRVPLEEKGFKVTRFDTAKQAEKTIEERKIMGHLL